Protein AF-A0A015IYZ1-F1 (afdb_monomer_lite)

Structure (mmCIF, N/CA/C/O backbone):
data_AF-A0A015IYZ1-F1
#
_entry.id   AF-A0A015IYZ1-F1
#
loop_
_atom_site.group_PDB
_atom_site.id
_atom_site.type_symbol
_atom_site.label_atom_id
_atom_site.label_alt_id
_atom_site.label_comp_id
_atom_site.label_asym_id
_atom_site.label_entity_id
_atom_site.label_seq_id
_atom_site.pdbx_PDB_ins_code
_atom_site.Cartn_x
_atom_site.Cartn_y
_atom_site.Cartn_z
_atom_site.occupancy
_atom_site.B_iso_or_equiv
_atom_site.auth_seq_id
_atom_site.auth_comp_id
_atom_site.auth_asym_id
_atom_site.auth_atom_id
_atom_site.pdbx_PDB_model_num
ATOM 1 N N . MET A 1 1 ? 4.230 28.504 1.750 1.00 40.19 1 MET A N 1
ATOM 2 C CA . MET A 1 1 ? 3.390 27.403 2.265 1.00 40.19 1 MET A CA 1
ATOM 3 C C . MET A 1 1 ? 3.885 27.097 3.659 1.00 40.19 1 MET A C 1
ATOM 5 O O . MET A 1 1 ? 5.056 26.772 3.807 1.00 40.19 1 MET A O 1
ATOM 9 N N . SER A 1 2 ? 3.082 27.414 4.673 1.00 42.75 2 SER A N 1
ATOM 10 C CA . SER A 1 2 ? 3.498 27.349 6.076 1.00 42.75 2 SER A CA 1
ATOM 11 C C . SER A 1 2 ? 3.577 25.892 6.535 1.00 42.75 2 SER A C 1
ATOM 13 O O . SER A 1 2 ? 2.802 25.055 6.082 1.00 42.75 2 SER A O 1
ATOM 15 N N . HIS A 1 3 ? 4.500 25.590 7.452 1.00 50.03 3 HIS A N 1
ATOM 16 C CA . HIS A 1 3 ? 4.666 24.258 8.051 1.00 50.03 3 HIS A CA 1
ATOM 17 C C . HIS A 1 3 ? 3.359 23.654 8.617 1.00 50.03 3 HIS A C 1
ATOM 19 O O . HIS A 1 3 ? 3.248 22.440 8.716 1.00 50.03 3 HIS A O 1
ATOM 25 N N . HIS A 1 4 ? 2.345 24.479 8.898 1.00 56.34 4 HIS A N 1
ATOM 26 C CA . HIS A 1 4 ? 1.075 24.085 9.508 1.00 56.34 4 HIS A CA 1
ATOM 27 C C . HIS A 1 4 ? 0.141 23.237 8.625 1.00 56.34 4 HIS A C 1
ATOM 29 O O . HIS A 1 4 ? -0.658 22.476 9.165 1.00 56.34 4 HIS A O 1
ATOM 35 N N . GLU A 1 5 ? 0.200 23.333 7.290 1.00 55.66 5 GLU A N 1
ATOM 36 C CA . GLU A 1 5 ? -0.673 22.511 6.425 1.00 55.66 5 GLU A CA 1
ATOM 37 C C . GLU A 1 5 ? -0.266 21.029 6.431 1.00 55.66 5 GLU A C 1
ATOM 39 O O . GLU A 1 5 ? -1.132 20.150 6.422 1.00 55.66 5 GLU A O 1
ATOM 44 N N . ASN A 1 6 ? 1.041 20.747 6.507 1.00 60.59 6 ASN A N 1
ATOM 45 C CA . ASN A 1 6 ? 1.542 19.376 6.633 1.00 60.59 6 ASN A CA 1
ATOM 46 C C . ASN A 1 6 ? 1.123 18.754 7.974 1.00 60.59 6 ASN A C 1
ATOM 48 O O . ASN A 1 6 ? 0.692 17.601 7.999 1.00 60.59 6 ASN A O 1
ATOM 52 N N . ASP A 1 7 ? 1.134 19.539 9.056 1.00 78.19 7 ASP A N 1
ATOM 53 C CA . ASP A 1 7 ? 0.771 19.068 10.396 1.00 78.19 7 ASP A CA 1
ATOM 54 C C . ASP A 1 7 ? -0.686 18.582 10.472 1.00 78.19 7 ASP A C 1
ATOM 56 O O . ASP A 1 7 ? -0.963 17.555 11.090 1.00 78.19 7 ASP A O 1
ATOM 60 N N . ILE A 1 8 ? -1.633 19.269 9.816 1.00 86.19 8 ILE A N 1
ATOM 61 C CA . ILE A 1 8 ? -3.055 18.868 9.826 1.00 86.19 8 ILE A CA 1
ATOM 62 C C . ILE A 1 8 ? -3.239 17.504 9.157 1.00 86.19 8 ILE A C 1
ATOM 64 O O . ILE A 1 8 ? -3.939 16.638 9.691 1.00 86.19 8 ILE A O 1
ATOM 68 N N . LYS A 1 9 ? -2.610 17.298 7.994 1.00 86.62 9 LYS A N 1
ATOM 69 C CA . LYS A 1 9 ? -2.670 16.019 7.280 1.00 86.62 9 LYS A CA 1
ATOM 70 C C . LYS A 1 9 ? -2.108 14.892 8.148 1.00 86.62 9 LYS A C 1
ATOM 72 O O . LYS A 1 9 ? -2.759 13.859 8.297 1.00 86.62 9 LYS A O 1
ATOM 77 N N . GLU A 1 10 ? -0.943 15.105 8.751 1.00 85.81 10 GLU A N 1
ATOM 78 C CA . GLU A 1 10 ? -0.289 14.107 9.602 1.00 85.81 10 GLU A CA 1
ATOM 79 C C . GLU A 1 10 ? -1.108 13.781 10.859 1.00 85.81 10 GLU A C 1
ATOM 81 O O . GLU A 1 10 ? -1.227 12.612 11.234 1.00 85.81 10 GLU A O 1
ATOM 86 N N . ILE A 1 11 ? -1.744 14.784 11.475 1.00 89.44 11 ILE A N 1
ATOM 87 C CA . ILE A 1 11 ? -2.672 14.587 12.599 1.00 89.44 11 ILE A CA 1
ATOM 88 C C . ILE A 1 11 ? -3.839 13.684 12.183 1.00 89.44 11 ILE A C 1
ATOM 90 O O . ILE A 1 11 ? -4.167 12.726 12.889 1.00 89.44 11 ILE A O 1
ATOM 94 N N . LEU A 1 12 ? -4.463 13.964 11.034 1.00 90.44 12 LEU A N 1
ATOM 95 C CA . LEU A 1 12 ? -5.584 13.166 10.531 1.00 90.44 12 LEU A CA 1
ATOM 96 C C . LEU A 1 12 ? -5.158 11.728 10.210 1.00 90.44 12 LEU A C 1
ATOM 98 O O . LEU A 1 12 ? -5.878 10.788 10.553 1.00 90.44 12 LEU A O 1
ATOM 102 N N . GLU A 1 13 ? -3.980 11.536 9.614 1.00 88.38 13 GLU A N 1
ATOM 103 C CA . GLU A 1 13 ? -3.417 10.205 9.366 1.00 88.38 13 GLU A CA 1
ATOM 104 C C . GLU A 1 13 ? -3.152 9.445 10.673 1.00 88.38 13 GLU A C 1
ATOM 106 O O . GLU A 1 13 ? -3.491 8.261 10.776 1.00 88.38 13 GLU A O 1
ATOM 111 N N . ALA A 1 14 ? -2.606 10.107 11.697 1.00 87.38 14 ALA A N 1
ATOM 112 C CA . ALA A 1 14 ? -2.363 9.506 13.006 1.00 87.38 14 ALA A CA 1
ATOM 113 C C . ALA A 1 14 ? -3.666 9.043 13.678 1.00 87.38 14 ALA A C 1
ATOM 115 O O . ALA A 1 14 ? -3.754 7.905 14.160 1.00 87.38 14 ALA A O 1
ATOM 116 N N . ILE A 1 15 ? -4.705 9.883 13.637 1.00 91.00 15 ILE A N 1
ATOM 117 C CA . ILE A 1 15 ? -6.045 9.556 14.145 1.00 91.00 15 ILE A CA 1
ATOM 118 C C . ILE A 1 15 ? -6.659 8.399 13.348 1.00 91.00 15 ILE A C 1
ATOM 120 O O . ILE A 1 15 ? -7.158 7.443 13.944 1.00 91.00 15 ILE A O 1
ATOM 124 N N . GLY A 1 16 ? -6.587 8.430 12.014 1.00 89.75 16 GLY A N 1
ATOM 125 C CA . GLY A 1 16 ? -7.107 7.359 11.159 1.00 89.75 16 GLY A CA 1
ATOM 126 C C . GLY A 1 16 ? -6.469 6.006 11.479 1.00 89.75 16 GLY A C 1
ATOM 127 O O . GLY A 1 16 ? -7.151 4.990 11.629 1.00 89.75 16 GLY A O 1
ATOM 128 N N . HIS A 1 17 ? -5.158 5.993 11.692 1.00 86.94 17 HIS A N 1
ATOM 129 C CA . HIS A 1 17 ? -4.439 4.793 12.091 1.00 86.94 17 HIS A CA 1
ATOM 130 C C . HIS A 1 17 ? -4.787 4.295 13.498 1.00 86.94 17 HIS A C 1
ATOM 132 O O . HIS A 1 17 ? -4.815 3.081 13.720 1.00 86.94 17 HIS A O 1
ATOM 138 N N . TRP A 1 18 ? -5.061 5.201 14.435 1.00 90.19 18 TRP A N 1
ATOM 139 C CA . TRP A 1 18 ? -5.574 4.837 15.754 1.00 90.19 18 TRP A CA 1
ATOM 140 C C . TRP A 1 18 ? -6.969 4.193 15.657 1.00 90.19 18 TRP A C 1
ATOM 142 O O . TRP A 1 18 ? -7.211 3.163 16.292 1.00 90.19 18 TRP A O 1
ATOM 152 N N . ILE A 1 19 ? -7.854 4.713 14.796 1.00 91.38 19 ILE A N 1
ATOM 153 C CA . ILE A 1 19 ? -9.178 4.121 14.525 1.00 91.38 19 ILE A CA 1
ATOM 154 C C . ILE A 1 19 ? -9.037 2.703 13.951 1.00 91.38 19 ILE A C 1
ATOM 156 O O . ILE A 1 19 ? -9.704 1.781 14.424 1.00 91.38 19 ILE A O 1
ATOM 160 N N . LEU A 1 20 ? -8.133 2.492 12.988 1.00 87.94 20 LEU A N 1
ATOM 161 C CA . LEU A 1 20 ? -7.861 1.156 12.437 1.00 87.94 20 LEU A CA 1
ATOM 162 C C . LEU A 1 20 ? -7.383 0.173 13.517 1.00 87.94 20 LEU A C 1
ATOM 164 O O . LEU A 1 20 ? -7.826 -0.972 13.547 1.00 87.94 20 LEU A O 1
ATOM 168 N N . ASN A 1 21 ? -6.539 0.623 14.448 1.00 86.38 21 ASN A N 1
ATOM 169 C CA . ASN A 1 21 ? -6.087 -0.203 15.570 1.00 86.38 21 ASN A CA 1
ATOM 170 C C . ASN A 1 21 ? -7.236 -0.608 16.518 1.00 86.38 21 ASN A C 1
ATOM 172 O O . ASN A 1 21 ? -7.244 -1.715 17.059 1.00 86.38 21 ASN A O 1
ATOM 176 N N . ILE A 1 22 ? -8.241 0.254 16.702 1.00 88.19 22 ILE A N 1
ATOM 177 C CA . ILE A 1 22 ? -9.455 -0.093 17.461 1.00 88.19 22 ILE A CA 1
ATOM 178 C C . ILE A 1 22 ? -10.274 -1.149 16.719 1.00 88.19 22 ILE A C 1
ATOM 180 O O . ILE A 1 22 ? -10.759 -2.090 17.351 1.00 88.19 22 ILE A O 1
ATOM 184 N N . ALA A 1 23 ? -10.402 -1.036 15.394 1.00 85.50 23 ALA A N 1
ATOM 185 C CA . ALA A 1 23 ? -11.120 -2.015 14.578 1.00 85.50 23 ALA A CA 1
ATOM 186 C C . ALA A 1 23 ? -10.510 -3.427 14.677 1.00 85.50 23 ALA A C 1
ATOM 188 O O . ALA A 1 23 ? -11.233 -4.414 14.582 1.00 85.50 23 ALA A O 1
ATOM 189 N N . THR A 1 24 ? -9.207 -3.531 14.955 1.00 80.50 24 THR A N 1
ATOM 190 C CA . THR A 1 24 ? -8.514 -4.810 15.186 1.00 80.50 24 THR A CA 1
ATOM 191 C C . THR A 1 24 ? -8.504 -5.280 16.648 1.00 80.50 24 THR A C 1
ATOM 193 O O . THR A 1 24 ? -8.011 -6.366 16.933 1.00 80.50 24 THR A O 1
ATOM 196 N N . CYS A 1 25 ? -9.008 -4.489 17.602 1.00 78.62 25 CYS A N 1
ATOM 197 C CA . CYS A 1 25 ? -9.015 -4.851 19.022 1.00 78.62 25 CYS A CA 1
ATOM 198 C C . CYS A 1 25 ? -10.137 -5.851 19.354 1.00 78.62 25 CYS A C 1
ATOM 200 O O . CYS A 1 25 ? -11.282 -5.643 18.978 1.00 78.62 25 CYS A O 1
ATOM 202 N N . GLU A 1 26 ? -9.864 -6.871 20.169 1.00 78.88 26 GLU A N 1
ATOM 203 C CA . GLU A 1 26 ? -10.857 -7.893 20.565 1.00 78.88 26 GLU A CA 1
ATOM 204 C C . GLU A 1 26 ? -12.018 -7.351 21.435 1.00 78.88 26 GLU A C 1
ATOM 206 O O . GLU A 1 26 ? -13.015 -8.031 21.685 1.00 78.88 26 GLU A O 1
ATOM 211 N N . LYS A 1 27 ? -11.934 -6.101 21.908 1.00 86.06 27 LYS A N 1
ATOM 212 C CA . LYS A 1 27 ? -12.922 -5.493 22.813 1.00 86.06 27 LYS A CA 1
ATOM 213 C C . LYS A 1 27 ? -14.139 -4.938 22.059 1.00 86.06 27 LYS A C 1
ATOM 215 O O . LYS A 1 27 ? -14.277 -3.723 21.909 1.00 86.06 27 LYS A O 1
ATOM 220 N N . SER A 1 28 ? -15.079 -5.809 21.683 1.00 86.88 28 SER A N 1
ATOM 221 C CA . SER A 1 28 ? -16.292 -5.448 20.913 1.00 86.88 28 SER A CA 1
ATOM 222 C C . SER A 1 28 ? -17.103 -4.275 21.498 1.00 86.88 28 SER A C 1
ATOM 224 O O . SER A 1 28 ? -17.553 -3.393 20.766 1.00 86.88 28 SER A O 1
ATOM 226 N N . MET A 1 29 ? -17.250 -4.193 22.826 1.00 91.75 29 MET A N 1
ATOM 227 C CA . MET A 1 29 ? -17.971 -3.079 23.465 1.00 91.75 29 MET A CA 1
ATOM 228 C C . MET A 1 29 ? -17.258 -1.731 23.299 1.00 91.75 29 MET A C 1
ATOM 230 O O . MET A 1 29 ? -17.909 -0.704 23.110 1.00 91.75 29 MET A O 1
ATOM 234 N N . TRP A 1 30 ? -15.922 -1.730 23.329 1.00 89.62 30 TRP A N 1
ATOM 235 C CA . TRP A 1 30 ? -15.131 -0.524 23.095 1.00 89.62 30 TRP A CA 1
ATOM 236 C C . TRP A 1 30 ? -15.244 -0.064 21.640 1.00 89.62 30 TRP A C 1
ATOM 238 O O . TRP A 1 30 ? -15.484 1.116 21.391 1.00 89.62 30 TRP A O 1
ATOM 248 N N . GLN A 1 31 ? -15.181 -1.003 20.691 1.00 92.69 31 GLN A N 1
ATOM 249 C CA . GLN A 1 31 ? -15.377 -0.722 19.266 1.00 92.69 31 GLN A CA 1
ATOM 250 C C . GLN A 1 31 ? -16.733 -0.063 18.998 1.00 92.69 31 GLN A C 1
ATOM 252 O O . GLN A 1 31 ? -16.792 0.988 18.361 1.00 92.69 31 GLN A O 1
ATOM 257 N N . LYS A 1 32 ? -17.819 -0.627 19.547 1.00 93.25 32 LYS A N 1
ATOM 258 C CA . LYS A 1 32 ? -19.173 -0.062 19.420 1.00 93.25 32 LYS A CA 1
ATOM 259 C C . LYS A 1 32 ? -19.260 1.350 19.998 1.00 93.25 32 LYS A C 1
ATOM 261 O O . LYS A 1 32 ? -19.835 2.232 19.364 1.00 93.25 32 LYS A O 1
ATOM 266 N N . LYS A 1 33 ? -18.666 1.584 21.176 1.00 94.00 33 LYS A N 1
ATOM 267 C CA . LYS A 1 33 ? -18.663 2.908 21.814 1.00 94.00 33 LYS A CA 1
ATOM 268 C C . LYS A 1 33 ? -17.968 3.948 20.935 1.00 94.00 33 LYS A C 1
ATOM 270 O O . LYS A 1 33 ? -18.542 5.012 20.704 1.00 94.00 33 LYS A O 1
ATOM 275 N N . VAL A 1 34 ? -16.774 3.630 20.431 1.00 92.94 34 VAL A N 1
ATOM 276 C CA . VAL A 1 34 ? -16.017 4.517 19.535 1.00 92.94 34 VAL A CA 1
ATOM 277 C C . VAL A 1 34 ? -16.800 4.780 18.250 1.00 92.94 34 VAL A C 1
ATOM 279 O O . VAL A 1 34 ? -16.951 5.937 17.869 1.00 92.94 34 VAL A O 1
ATOM 282 N N . LEU A 1 35 ? -17.369 3.741 17.633 1.00 94.00 35 LEU A N 1
ATOM 283 C CA . LEU A 1 35 ? -18.156 3.876 16.407 1.00 94.00 35 LEU A CA 1
ATOM 284 C C . LEU A 1 35 ? -19.346 4.828 16.587 1.00 94.00 35 LEU A C 1
ATOM 286 O O . LEU A 1 35 ? -19.531 5.713 15.761 1.00 94.00 35 LEU A O 1
ATOM 290 N N . ILE A 1 36 ? -20.110 4.707 17.679 1.00 94.00 36 ILE A N 1
ATOM 291 C CA . ILE A 1 36 ? -21.244 5.607 17.965 1.00 94.00 36 ILE A CA 1
ATOM 292 C C . ILE A 1 36 ? -20.785 7.071 18.051 1.00 94.00 36 ILE A C 1
ATOM 294 O O . ILE A 1 36 ? -21.453 7.960 17.523 1.00 94.00 36 ILE A O 1
ATOM 298 N N . HIS A 1 37 ? -19.641 7.329 18.692 1.00 93.00 37 HIS A N 1
ATOM 299 C CA . HIS A 1 37 ? -19.114 8.691 18.827 1.00 93.00 37 HIS A CA 1
ATOM 300 C C . HIS A 1 37 ? -18.621 9.231 17.479 1.00 93.00 37 HIS A C 1
ATOM 302 O O . HIS A 1 37 ? -18.941 10.364 17.128 1.00 93.00 37 HIS A O 1
ATOM 308 N N . LEU A 1 38 ? -17.909 8.413 16.697 1.00 93.75 38 LEU A N 1
ATOM 309 C CA . LEU A 1 38 ? -17.436 8.794 15.364 1.00 93.75 38 LEU A CA 1
ATOM 310 C C . LEU A 1 38 ? -18.592 9.058 14.398 1.00 93.75 38 LEU A C 1
ATOM 312 O O . LEU A 1 38 ? -18.553 10.054 13.685 1.00 93.75 38 LEU A O 1
ATOM 316 N N . VAL A 1 39 ? -19.637 8.222 14.403 1.00 92.56 39 VAL A N 1
ATOM 317 C CA . VAL A 1 39 ? -20.833 8.433 13.571 1.00 92.56 39 VAL A CA 1
ATOM 318 C C . VAL A 1 39 ? -21.455 9.789 13.877 1.00 92.56 39 VAL A C 1
ATOM 320 O O . VAL A 1 39 ? -21.713 10.545 12.946 1.00 92.56 39 VAL A O 1
ATOM 323 N N . ARG A 1 40 ? -21.617 10.141 15.160 1.00 91.19 40 ARG A N 1
ATOM 324 C CA . ARG A 1 40 ? -22.152 11.451 15.558 1.00 91.19 40 ARG A CA 1
ATOM 325 C C . ARG A 1 40 ? -21.309 12.600 14.997 1.00 91.19 40 ARG A C 1
ATOM 327 O O . ARG A 1 40 ? -21.863 13.479 14.342 1.00 91.19 40 ARG A O 1
ATOM 334 N N . VAL A 1 41 ? -19.989 12.557 15.188 1.00 90.06 41 VAL A N 1
ATOM 335 C CA . VAL A 1 41 ? -19.070 13.593 14.683 1.00 90.06 41 VAL A CA 1
ATOM 336 C C . VAL A 1 41 ? -19.135 13.698 13.156 1.00 90.06 41 VAL A C 1
ATOM 338 O O . VAL A 1 41 ? -19.293 14.791 12.624 1.00 90.06 41 VAL A O 1
ATOM 341 N N . ILE A 1 42 ? -19.093 12.572 12.437 1.00 88.88 42 ILE A N 1
ATOM 342 C CA . ILE A 1 42 ? -19.153 12.548 10.966 1.00 88.88 42 ILE A CA 1
ATOM 343 C C . ILE A 1 42 ? -20.485 13.109 10.459 1.00 88.88 42 ILE A C 1
ATOM 345 O O . ILE A 1 42 ? -20.497 13.888 9.508 1.00 88.88 42 ILE A O 1
ATOM 349 N N . THR A 1 43 ? -21.610 12.743 11.086 1.00 87.62 43 THR A N 1
ATOM 350 C CA . THR A 1 43 ? -22.927 13.269 10.692 1.00 87.62 43 THR A CA 1
ATOM 351 C C . THR A 1 43 ? -23.028 14.777 10.892 1.00 87.62 43 THR A C 1
ATOM 353 O O . THR A 1 43 ? -23.568 15.454 10.023 1.00 87.62 43 THR A O 1
ATOM 356 N N . GLN A 1 44 ? -22.456 15.304 11.977 1.00 85.00 44 GLN A N 1
ATOM 357 C CA . GLN A 1 44 ? -22.433 16.741 12.260 1.00 85.00 44 GLN A CA 1
ATOM 358 C C . GLN A 1 44 ? -21.559 17.496 11.248 1.00 85.00 44 GLN A C 1
ATOM 360 O O . GLN A 1 44 ? -22.038 18.419 10.597 1.00 85.00 44 GLN A O 1
ATOM 365 N N . LEU A 1 45 ? -20.324 17.036 11.015 1.00 84.88 45 LEU A N 1
ATOM 366 C CA . LEU A 1 45 ? -19.415 17.651 10.038 1.00 84.88 45 LEU A CA 1
ATOM 367 C C . LEU A 1 45 ? -19.983 17.624 8.608 1.00 84.88 45 LEU A C 1
ATOM 369 O O . LEU A 1 45 ? -19.800 18.565 7.835 1.00 84.88 45 LEU A O 1
ATOM 373 N N . ASN A 1 46 ? -20.704 16.560 8.241 1.00 80.88 46 ASN A N 1
ATOM 374 C CA . ASN A 1 46 ? -21.372 16.481 6.941 1.00 80.88 46 ASN A CA 1
ATOM 375 C C . ASN A 1 46 ? -22.555 17.456 6.818 1.00 80.88 46 ASN A C 1
ATOM 377 O O . ASN A 1 46 ? -22.799 17.954 5.720 1.00 80.88 46 ASN A O 1
ATOM 381 N N . GLN A 1 47 ? -23.277 17.739 7.908 1.00 82.62 47 GLN A N 1
ATOM 382 C CA . GLN A 1 47 ? -24.344 18.747 7.921 1.00 82.62 47 GLN A CA 1
ATOM 383 C C . GLN A 1 47 ? -23.773 20.162 7.761 1.00 82.62 47 GLN A C 1
ATOM 385 O O . GLN A 1 47 ? -24.264 20.915 6.921 1.00 82.62 47 GLN A O 1
ATOM 390 N N . GLU A 1 48 ? -22.692 20.485 8.478 1.00 74.38 48 GLU A N 1
ATOM 391 C CA . GLU A 1 48 ? -21.983 21.771 8.366 1.00 74.38 48 GLU A CA 1
ATOM 392 C C . GLU A 1 48 ? -21.454 22.017 6.946 1.00 74.38 48 GLU A C 1
ATOM 394 O O . GLU A 1 48 ? -21.568 23.117 6.412 1.00 74.38 48 GLU A O 1
ATOM 399 N N . LYS A 1 49 ? -20.954 20.969 6.280 1.00 72.69 49 LYS A N 1
ATOM 400 C CA . LYS A 1 49 ? -20.494 21.037 4.885 1.00 72.69 49 LYS A CA 1
ATOM 401 C C . LYS A 1 49 ? -21.631 21.259 3.872 1.00 72.69 49 LYS A C 1
ATOM 403 O O . LYS A 1 49 ? -21.372 21.720 2.762 1.00 72.69 49 LYS A O 1
ATOM 408 N N . SER A 1 50 ? -22.870 20.900 4.216 1.00 67.31 50 SER A N 1
ATOM 409 C CA . SER A 1 50 ? -24.015 20.872 3.293 1.00 67.31 50 SER A CA 1
ATOM 410 C C . SER A 1 50 ? -24.830 22.177 3.241 1.00 67.31 50 SER A C 1
ATOM 412 O O . SER A 1 50 ? -25.772 22.236 2.455 1.00 67.31 50 SER A O 1
ATOM 414 N N . ASN A 1 51 ? -24.516 23.207 4.040 1.00 55.94 51 ASN A N 1
ATOM 415 C CA . ASN A 1 51 ? -25.280 24.470 4.135 1.00 55.94 51 ASN A CA 1
ATOM 416 C C . ASN A 1 51 ? -26.795 24.322 4.402 1.00 55.94 51 ASN A C 1
ATOM 418 O O . ASN A 1 51 ? -27.557 25.260 4.175 1.00 55.94 51 ASN A O 1
ATOM 422 N N . ASN A 1 52 ? -27.252 23.183 4.925 1.00 50.88 52 ASN A N 1
ATOM 423 C CA . ASN A 1 52 ? -28.640 23.037 5.346 1.00 50.88 52 ASN A CA 1
ATOM 424 C C . ASN A 1 52 ? -28.731 23.389 6.829 1.00 50.88 52 ASN A C 1
ATOM 426 O O . ASN A 1 52 ? -28.503 22.549 7.699 1.00 50.88 52 ASN A O 1
ATOM 430 N N . THR A 1 53 ? -29.065 24.646 7.108 1.00 50.78 53 THR A N 1
ATOM 431 C CA . THR A 1 53 ? -29.619 25.093 8.387 1.00 50.78 53 THR A CA 1
ATOM 432 C C . THR A 1 53 ? -30.899 24.299 8.661 1.00 50.78 53 THR A C 1
ATOM 434 O O . THR A 1 53 ? -31.987 24.679 8.243 1.00 50.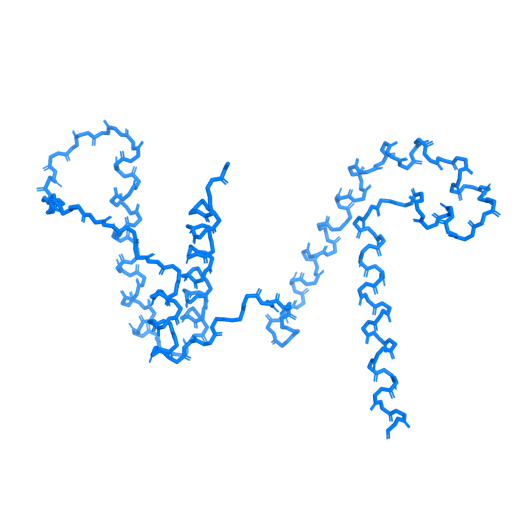78 53 THR A O 1
ATOM 437 N N . SER A 1 54 ? -30.777 23.148 9.323 1.00 45.25 54 SER A N 1
ATOM 438 C CA . SER A 1 54 ? -31.905 22.498 9.989 1.00 45.25 54 SER A CA 1
ATOM 439 C C . SER A 1 54 ? -31.699 22.600 11.494 1.00 45.25 54 SER A C 1
ATOM 441 O O . SER A 1 54 ? -30.647 22.203 11.998 1.00 45.25 54 SER A O 1
ATOM 443 N N . ASP A 1 55 ? -32.709 23.140 12.172 1.00 47.69 55 ASP A N 1
ATOM 444 C CA . ASP A 1 55 ? -32.728 23.631 13.553 1.00 47.69 55 ASP A CA 1
ATOM 445 C C . ASP A 1 55 ? -32.504 22.570 14.645 1.00 47.69 55 ASP A C 1
ATOM 447 O O . ASP A 1 55 ? -33.350 22.335 15.507 1.00 47.69 55 ASP A O 1
ATOM 451 N N . ILE A 1 56 ? -31.322 21.962 14.680 1.00 50.69 56 ILE A N 1
ATOM 452 C CA . ILE A 1 56 ? -30.779 21.388 15.915 1.00 50.69 56 ILE A CA 1
ATOM 453 C C . ILE A 1 56 ? -29.393 21.993 16.126 1.00 50.69 56 ILE A C 1
ATOM 455 O O . ILE A 1 56 ? -28.362 21.328 16.036 1.00 50.69 56 ILE A O 1
ATOM 459 N N . LEU A 1 57 ? -29.380 23.299 16.398 1.00 47.56 57 LEU A N 1
ATOM 460 C CA . LEU A 1 57 ? -28.227 23.980 16.973 1.00 47.56 57 LEU A CA 1
ATOM 461 C C . LEU A 1 57 ? -28.017 23.429 18.390 1.00 47.56 57 LEU A C 1
ATOM 463 O O . LEU A 1 57 ? -28.525 23.974 19.366 1.00 47.56 57 LEU A O 1
ATOM 467 N N . ILE A 1 58 ? -27.266 22.335 18.519 1.00 52.22 58 ILE A N 1
ATOM 468 C CA . ILE A 1 58 ? -26.466 22.164 19.731 1.00 52.22 58 ILE A CA 1
ATOM 469 C C . ILE A 1 58 ? -25.303 23.133 19.533 1.00 52.22 58 ILE A C 1
ATOM 471 O O . ILE A 1 58 ? -24.539 22.922 18.590 1.00 52.22 58 ILE A O 1
ATOM 475 N N . PRO A 1 59 ? -25.184 24.200 20.342 1.00 43.16 59 PRO A N 1
ATOM 476 C CA . PRO A 1 59 ? -24.151 25.195 20.135 1.00 43.16 59 PRO A CA 1
ATOM 477 C C . PRO A 1 59 ? -22.799 24.491 20.140 1.00 43.16 59 PRO A C 1
ATOM 479 O O . PRO A 1 59 ? -22.423 23.865 21.137 1.00 43.16 59 PRO A O 1
ATOM 482 N N . LEU A 1 60 ? -22.063 24.604 19.035 1.00 46.94 60 LEU A N 1
ATOM 483 C CA . LEU A 1 60 ? -20.618 24.584 19.132 1.00 46.94 60 LEU A CA 1
ATOM 484 C C . LEU A 1 60 ? -20.324 25.742 20.081 1.00 46.94 60 LEU A C 1
ATOM 486 O O . LEU A 1 60 ? -20.627 26.891 19.761 1.00 46.94 60 LEU A O 1
ATOM 490 N N . ALA A 1 61 ? -19.878 25.440 21.302 1.00 43.34 61 ALA A N 1
ATOM 491 C CA . ALA A 1 61 ? -19.305 26.480 22.131 1.00 43.34 61 ALA A CA 1
ATOM 492 C C . ALA A 1 61 ? -18.257 27.142 21.241 1.00 43.34 61 ALA A C 1
ATOM 494 O O . ALA A 1 61 ? -17.339 26.454 20.785 1.00 43.34 61 ALA A O 1
ATOM 495 N N . ASP A 1 62 ? -18.490 28.418 20.937 1.00 45.50 62 ASP A N 1
ATOM 496 C CA . ASP A 1 62 ? -17.672 29.281 20.095 1.00 45.50 62 ASP A CA 1
ATOM 497 C C . ASP A 1 62 ? -16.339 29.475 20.820 1.00 45.50 62 ASP A C 1
ATOM 499 O O . ASP A 1 62 ? -16.048 30.450 21.508 1.00 45.50 62 ASP A O 1
ATOM 503 N N . THR A 1 63 ? -15.581 28.396 20.824 1.00 45.78 63 THR A N 1
ATOM 504 C CA . THR A 1 63 ? -14.279 28.275 21.418 1.00 45.78 63 THR A CA 1
ATOM 505 C C . THR A 1 63 ? -13.377 28.459 20.230 1.00 45.78 63 THR A C 1
ATOM 507 O O . THR A 1 63 ? -13.447 27.690 19.273 1.00 45.78 63 THR A O 1
ATOM 510 N N . LYS A 1 64 ? -12.553 29.508 20.281 1.00 48.47 64 LYS A N 1
ATOM 511 C CA . LYS A 1 64 ? -11.316 29.599 19.508 1.00 48.47 64 LYS A CA 1
ATOM 512 C C . LYS A 1 64 ? -10.546 28.301 19.752 1.00 48.47 64 LYS A C 1
ATOM 514 O O . LYS A 1 64 ? -9.761 28.201 20.688 1.00 48.47 64 LYS A O 1
ATOM 519 N N . THR A 1 65 ? -10.877 27.265 19.000 1.00 58.00 65 THR A N 1
ATOM 520 C CA . THR A 1 65 ? -10.320 25.934 19.156 1.00 58.00 65 THR A CA 1
ATOM 521 C C . THR A 1 65 ? -9.099 25.951 18.279 1.00 58.00 65 THR A C 1
ATOM 523 O O . THR A 1 65 ? -9.144 25.659 17.087 1.00 58.00 65 THR A O 1
ATOM 526 N N . GLU A 1 66 ? -8.003 26.420 18.868 1.00 69.62 66 GLU A N 1
ATOM 527 C CA . GLU A 1 66 ? -6.694 26.236 18.272 1.00 69.62 66 GLU A CA 1
ATOM 528 C C . GLU A 1 66 ? -6.519 24.740 18.008 1.00 69.62 66 GLU A C 1
ATOM 530 O O . GLU A 1 66 ? -6.701 23.907 18.902 1.00 69.62 66 GLU A O 1
ATOM 535 N N . ILE A 1 67 ? -6.239 24.401 16.749 1.00 76.50 67 ILE A N 1
ATOM 536 C CA . ILE A 1 67 ? -5.984 23.024 16.341 1.00 76.50 67 ILE A CA 1
ATOM 537 C C . ILE A 1 67 ? -4.802 22.531 17.186 1.00 76.50 67 ILE A C 1
ATOM 539 O O . ILE A 1 67 ? -3.746 23.172 17.164 1.00 76.50 67 ILE A O 1
ATOM 543 N N . PRO A 1 68 ? -4.948 21.427 17.945 1.00 82.56 68 PRO A N 1
ATOM 544 C CA . PRO A 1 68 ? -3.846 20.895 18.730 1.00 82.56 68 PRO A CA 1
ATOM 545 C C . PRO A 1 68 ? -2.642 20.628 17.830 1.00 82.56 68 PRO A C 1
ATOM 547 O O . PRO A 1 68 ? -2.796 20.090 16.734 1.00 82.56 68 PRO A O 1
ATOM 550 N N . SER A 1 69 ? -1.440 20.973 18.291 1.00 86.62 69 SER A N 1
ATOM 551 C CA . SER A 1 69 ? -0.233 20.689 17.517 1.00 86.62 69 SER A CA 1
ATOM 552 C C . SER A 1 69 ? -0.043 19.182 17.333 1.00 86.62 69 SER A C 1
ATOM 554 O O . SER A 1 69 ? -0.450 18.378 18.181 1.00 86.62 69 SER A O 1
ATOM 556 N N . LEU A 1 70 ? 0.634 18.790 16.250 1.00 85.50 70 LEU A N 1
ATOM 557 C CA . LEU A 1 70 ? 0.947 17.388 15.969 1.00 85.50 70 LEU A CA 1
ATOM 558 C C . LEU A 1 70 ? 1.624 16.715 17.170 1.00 85.50 70 LEU A C 1
ATOM 560 O O . LEU A 1 70 ? 1.241 15.619 17.568 1.00 85.50 70 LEU A O 1
ATOM 564 N N . PHE A 1 71 ? 2.560 17.410 17.816 1.00 84.50 71 PHE A N 1
ATOM 565 C CA . PHE A 1 71 ? 3.242 16.924 19.012 1.00 84.50 71 PHE A CA 1
ATOM 566 C C . PHE A 1 71 ? 2.277 16.559 20.152 1.00 84.50 71 PHE A C 1
ATOM 568 O O . PHE A 1 71 ? 2.415 15.494 20.755 1.00 84.50 71 PHE A O 1
ATOM 575 N N . ILE A 1 72 ? 1.268 17.398 20.422 1.00 87.81 72 ILE A N 1
ATOM 576 C CA . ILE A 1 72 ? 0.259 17.126 21.457 1.00 87.81 72 ILE A CA 1
ATOM 577 C C . ILE A 1 72 ? -0.540 15.868 21.102 1.00 87.81 72 ILE A C 1
ATOM 579 O O . ILE A 1 72 ? -0.740 15.004 21.957 1.00 87.81 72 ILE A O 1
ATOM 583 N N . ILE A 1 73 ? -0.951 15.729 19.839 1.00 90.00 73 ILE A N 1
ATOM 584 C CA . ILE A 1 73 ? -1.682 14.544 19.371 1.00 90.00 73 ILE A CA 1
ATOM 585 C C . ILE A 1 73 ? -0.832 13.278 19.516 1.00 90.00 73 ILE A C 1
ATOM 587 O O . ILE A 1 73 ? -1.316 12.274 20.041 1.00 90.00 73 ILE A O 1
ATOM 591 N N . LEU A 1 74 ? 0.444 13.320 19.127 1.00 86.25 74 LEU A N 1
ATOM 592 C CA . LEU A 1 74 ? 1.354 12.180 19.263 1.00 86.25 74 LEU A CA 1
ATOM 593 C C . LEU A 1 74 ? 1.555 11.769 20.729 1.00 86.25 74 LEU A C 1
ATOM 595 O O . LEU A 1 74 ? 1.553 10.573 21.029 1.00 86.25 74 LEU A O 1
ATOM 599 N N . ILE A 1 75 ? 1.650 12.732 21.655 1.00 86.50 75 ILE A N 1
ATOM 600 C CA . ILE A 1 75 ? 1.702 12.444 23.098 1.00 86.50 75 ILE A CA 1
ATOM 601 C C . ILE A 1 75 ? 0.417 11.759 23.567 1.00 86.50 75 ILE A C 1
ATOM 603 O O . ILE A 1 75 ? 0.492 10.746 24.263 1.00 86.50 75 ILE A O 1
ATOM 607 N N . ILE A 1 76 ? -0.758 12.271 23.184 1.00 90.12 76 ILE A N 1
ATOM 608 C CA . ILE A 1 76 ? -2.047 11.665 23.555 1.00 90.12 76 ILE A CA 1
ATOM 609 C C . ILE A 1 76 ? -2.103 10.211 23.073 1.00 90.12 76 ILE A C 1
ATOM 611 O O . ILE A 1 76 ? -2.424 9.312 23.851 1.00 90.12 76 ILE A O 1
ATOM 615 N N . LEU A 1 77 ? -1.729 9.958 21.818 1.00 89.62 77 LEU A N 1
ATOM 616 C CA . LEU A 1 77 ? -1.696 8.611 21.250 1.00 89.62 77 LEU A CA 1
ATOM 617 C C . LEU A 1 77 ? -0.737 7.681 22.011 1.00 89.62 77 LEU A C 1
ATOM 619 O O . LEU A 1 77 ? -1.111 6.553 22.349 1.00 89.62 77 LEU A O 1
ATOM 623 N N . ALA A 1 78 ? 0.456 8.167 22.362 1.00 84.81 78 ALA A N 1
ATOM 624 C CA . ALA A 1 78 ? 1.423 7.409 23.152 1.00 84.81 78 ALA A CA 1
ATOM 625 C C . ALA A 1 78 ? 0.890 7.069 24.557 1.00 84.81 78 ALA A C 1
ATOM 627 O O . ALA A 1 78 ? 1.019 5.927 25.006 1.00 84.81 78 ALA A O 1
ATOM 628 N N . LEU A 1 79 ? 0.219 8.015 25.227 1.00 88.69 79 LEU A N 1
ATOM 629 C CA . LEU A 1 79 ? -0.440 7.790 26.523 1.00 88.69 79 LEU A CA 1
ATOM 630 C C . LEU A 1 79 ? -1.559 6.744 26.428 1.00 88.69 79 LEU A C 1
ATOM 632 O O . LEU A 1 79 ? -1.760 5.953 27.351 1.00 88.69 79 LEU A O 1
ATOM 636 N N . MET A 1 80 ? -2.237 6.668 25.281 1.00 86.25 80 MET A N 1
ATOM 637 C CA . MET A 1 80 ? -3.213 5.617 24.968 1.00 86.25 80 MET A CA 1
ATOM 638 C C . MET A 1 80 ? -2.566 4.271 24.595 1.00 86.25 80 MET A C 1
ATOM 640 O O . MET A 1 80 ? -3.273 3.339 24.206 1.00 86.25 80 MET A O 1
ATOM 644 N N . LYS A 1 81 ? -1.238 4.146 24.731 1.00 84.88 81 LYS A N 1
ATOM 645 C CA . LYS A 1 81 ? -0.427 2.981 24.340 1.00 84.88 81 LYS A CA 1
ATOM 646 C C . LYS A 1 81 ? -0.511 2.657 22.845 1.00 84.88 81 LYS A C 1
ATOM 648 O O . LYS A 1 81 ? -0.312 1.511 22.446 1.00 84.88 81 LYS A O 1
ATOM 653 N N . PHE A 1 82 ? -0.791 3.660 22.014 1.00 82.62 82 PHE A N 1
ATOM 654 C CA . PHE A 1 82 ? -0.740 3.549 20.563 1.00 82.62 82 PHE A CA 1
ATOM 655 C C . PHE A 1 82 ? 0.544 4.200 20.050 1.00 82.62 82 PHE A C 1
ATOM 657 O O . PHE A 1 82 ? 0.666 5.421 20.008 1.00 82.62 82 PHE A O 1
ATOM 664 N N . ASN A 1 83 ? 1.516 3.373 19.663 1.00 74.44 83 ASN A N 1
ATOM 665 C CA . ASN A 1 83 ? 2.748 3.874 19.069 1.00 74.44 83 ASN A CA 1
ATOM 666 C C . ASN A 1 83 ? 2.513 4.178 17.582 1.00 74.44 83 ASN A C 1
ATOM 668 O O . ASN A 1 83 ? 2.554 3.278 16.736 1.00 74.44 83 ASN A O 1
ATOM 672 N N . TYR A 1 84 ? 2.212 5.440 17.277 1.00 74.94 84 TYR A N 1
ATOM 673 C CA . TYR A 1 84 ? 2.116 5.909 15.903 1.00 74.94 84 TYR A CA 1
ATOM 674 C C . TYR A 1 84 ? 3.520 6.062 15.319 1.00 74.94 84 TYR A C 1
ATOM 676 O O . TYR A 1 84 ? 4.224 7.023 15.611 1.00 74.94 84 TYR A O 1
ATOM 684 N N . ASN A 1 85 ? 3.926 5.098 14.496 1.00 68.19 85 ASN A N 1
ATOM 685 C CA . ASN A 1 85 ? 5.130 5.231 13.693 1.00 68.19 85 ASN A CA 1
ATOM 686 C C . ASN A 1 85 ? 4.757 5.820 12.324 1.00 68.19 85 ASN A C 1
ATOM 688 O O . ASN A 1 85 ? 4.020 5.178 11.573 1.00 68.19 85 ASN A O 1
ATOM 692 N N . LEU A 1 86 ? 5.255 7.024 12.026 1.00 57.19 86 LEU A N 1
ATOM 693 C CA . LEU A 1 86 ? 5.133 7.679 10.715 1.00 57.19 86 LEU A CA 1
ATOM 694 C C . LEU A 1 86 ? 5.796 6.842 9.612 1.00 57.19 86 LEU A C 1
ATOM 696 O O . LEU A 1 86 ? 5.300 6.793 8.489 1.00 57.19 86 LEU A O 1
ATOM 700 N N . ASP A 1 87 ? 6.835 6.075 9.954 1.00 55.94 87 ASP A N 1
ATOM 701 C CA . ASP A 1 87 ? 7.558 5.194 9.034 1.00 55.94 87 ASP A CA 1
ATOM 702 C C . ASP A 1 87 ? 6.809 3.883 8.770 1.00 55.94 87 ASP A C 1
ATOM 704 O O . ASP A 1 87 ? 7.423 2.810 8.728 1.00 55.94 87 ASP A O 1
ATOM 708 N N . LYS A 1 88 ? 5.477 3.924 8.641 1.00 54.88 88 LYS A N 1
ATOM 709 C CA . LYS A 1 88 ? 4.624 2.746 8.445 1.00 54.88 88 LYS A CA 1
ATOM 710 C C . LYS A 1 88 ? 4.965 2.016 7.148 1.00 54.88 88 LYS A C 1
ATOM 712 O O . LYS A 1 88 ? 4.279 2.096 6.134 1.00 54.88 88 LYS A O 1
ATOM 717 N N . LYS A 1 89 ? 6.004 1.190 7.216 1.00 56.94 89 LYS A N 1
ATOM 718 C CA . LYS A 1 89 ? 6.171 0.039 6.346 1.00 56.94 89 LYS A CA 1
ATOM 719 C C . LYS A 1 89 ? 4.935 -0.829 6.536 1.00 56.94 89 LYS A C 1
ATOM 721 O O . LYS A 1 89 ? 4.534 -1.103 7.670 1.00 56.94 89 LYS A O 1
ATOM 726 N N . LEU A 1 90 ? 4.342 -1.254 5.423 1.00 62.59 90 LEU A N 1
ATOM 727 C CA . LEU A 1 90 ? 3.345 -2.322 5.396 1.00 62.59 90 LEU A CA 1
ATOM 728 C C . LEU A 1 90 ? 3.815 -3.443 6.327 1.00 62.59 90 LEU A C 1
ATOM 730 O O . LEU A 1 90 ? 4.878 -4.019 6.105 1.00 62.59 90 LEU A O 1
ATOM 734 N N . ASN A 1 91 ? 3.061 -3.716 7.395 1.00 67.75 91 ASN A N 1
ATOM 735 C CA . ASN A 1 91 ? 3.374 -4.826 8.284 1.00 67.75 91 ASN A CA 1
ATOM 736 C C . ASN A 1 91 ? 2.891 -6.114 7.608 1.00 67.75 91 ASN A C 1
ATOM 738 O O . ASN A 1 91 ? 1.674 -6.306 7.523 1.00 67.75 91 ASN A O 1
ATOM 742 N N . PRO A 1 92 ? 3.789 -7.019 7.174 1.00 68.44 92 PRO A N 1
ATOM 743 C CA . PRO A 1 92 ? 3.388 -8.218 6.444 1.00 68.44 92 PRO A CA 1
ATOM 744 C C . PRO A 1 92 ? 2.448 -9.119 7.250 1.00 68.44 92 PRO A C 1
ATOM 746 O O . PRO A 1 92 ? 1.637 -9.830 6.669 1.00 68.44 92 PRO A O 1
ATOM 749 N N . LYS A 1 93 ? 2.511 -9.057 8.590 1.00 71.69 93 LYS A N 1
ATOM 750 C CA . LYS A 1 93 ? 1.662 -9.854 9.492 1.00 71.69 93 LYS A CA 1
ATOM 751 C C . LYS A 1 93 ? 0.183 -9.463 9.450 1.00 71.69 93 LYS A C 1
ATOM 753 O O . LYS A 1 93 ? -0.654 -10.244 9.883 1.00 71.69 93 LYS A O 1
ATOM 758 N N . ASN A 1 94 ? -0.126 -8.269 8.947 1.00 73.50 94 ASN A N 1
ATOM 759 C CA . ASN A 1 94 ? -1.488 -7.742 8.877 1.00 73.50 94 ASN A CA 1
ATOM 760 C C . ASN A 1 94 ? -2.089 -7.867 7.467 1.00 73.50 94 ASN A C 1
ATOM 762 O O . ASN A 1 94 ? -3.202 -7.399 7.240 1.00 73.50 94 ASN A O 1
ATOM 766 N N . LEU A 1 95 ? -1.351 -8.447 6.514 1.00 81.75 95 LEU A N 1
ATOM 767 C CA . LEU A 1 95 ? -1.789 -8.596 5.130 1.00 81.75 95 LEU A CA 1
ATOM 768 C C . LEU A 1 95 ? -2.467 -9.948 4.921 1.00 81.75 95 LEU A C 1
ATOM 770 O O . LEU A 1 95 ? -1.970 -10.991 5.338 1.00 81.75 95 LEU A O 1
ATOM 774 N N . THR A 1 96 ? -3.601 -9.921 4.229 1.00 84.88 96 THR A N 1
ATOM 775 C CA . THR A 1 96 ? -4.339 -11.112 3.796 1.00 84.88 96 THR A CA 1
ATOM 776 C C . THR A 1 96 ? -4.032 -11.427 2.328 1.00 84.88 96 THR A C 1
ATOM 778 O O . THR A 1 96 ? -3.624 -10.525 1.589 1.00 84.88 96 THR A O 1
ATOM 781 N N . PRO A 1 97 ? -4.292 -12.659 1.841 1.00 89.19 97 PRO A N 1
ATOM 782 C CA . PRO A 1 97 ? -4.188 -12.987 0.415 1.00 89.19 97 PRO A CA 1
ATOM 783 C C . PRO A 1 97 ? -4.932 -12.002 -0.501 1.00 89.19 97 PRO A C 1
ATOM 785 O O . PRO A 1 97 ? -4.432 -11.652 -1.568 1.00 89.19 97 PRO A O 1
ATOM 788 N N . LYS A 1 98 ? -6.086 -11.487 -0.053 1.00 89.00 98 LYS A N 1
ATOM 789 C CA . LYS A 1 98 ? -6.866 -10.490 -0.793 1.00 89.00 98 LYS A CA 1
ATOM 790 C C . LYS A 1 98 ? -6.100 -9.179 -0.984 1.00 89.00 98 LYS A C 1
ATOM 792 O O . LYS A 1 98 ? -6.137 -8.620 -2.071 1.00 89.00 98 LYS A O 1
ATOM 797 N N . ASN A 1 99 ? -5.351 -8.726 0.022 1.00 89.06 99 ASN A N 1
ATOM 798 C CA . ASN A 1 99 ? -4.564 -7.496 -0.093 1.00 89.06 99 ASN A CA 1
ATOM 799 C C . ASN A 1 99 ? -3.453 -7.620 -1.143 1.00 89.06 99 ASN A C 1
ATOM 801 O O . ASN A 1 99 ? -3.180 -6.662 -1.859 1.00 89.06 99 ASN A O 1
ATOM 805 N N . PHE A 1 100 ? -2.831 -8.797 -1.268 1.00 88.81 100 PHE A N 1
ATOM 806 C CA . PHE A 1 100 ? -1.835 -9.039 -2.315 1.00 88.81 100 PHE A CA 1
ATOM 807 C C . PHE A 1 100 ? -2.463 -9.061 -3.711 1.00 88.81 100 PHE A C 1
ATOM 809 O O . PHE A 1 100 ? -1.868 -8.539 -4.652 1.00 88.81 100 PHE A O 1
ATOM 816 N N . PHE A 1 101 ? -3.670 -9.620 -3.842 1.00 91.06 101 PHE A N 1
ATOM 817 C CA . PHE A 1 101 ? -4.422 -9.581 -5.094 1.00 91.06 101 PHE A CA 1
ATOM 818 C C . PHE A 1 101 ? -4.781 -8.143 -5.493 1.00 91.06 101 PHE A C 1
ATOM 820 O O . PHE A 1 101 ? -4.466 -7.725 -6.602 1.00 91.06 101 PHE A O 1
ATOM 827 N N . GLU A 1 102 ? -5.361 -7.369 -4.570 1.00 92.94 102 GLU A N 1
ATOM 828 C CA . GLU A 1 102 ? -5.714 -5.956 -4.780 1.00 92.94 102 GLU A CA 1
ATOM 829 C C . GLU A 1 102 ? -4.477 -5.117 -5.146 1.00 92.94 102 GLU A C 1
ATOM 831 O O . GLU A 1 102 ? -4.527 -4.281 -6.048 1.00 92.94 102 GLU A O 1
ATOM 836 N N . PHE A 1 103 ? -3.333 -5.377 -4.502 1.00 92.06 103 PHE A N 1
ATOM 837 C CA . PHE A 1 103 ? -2.065 -4.748 -4.871 1.00 92.06 103 PHE A CA 1
ATOM 838 C C . PHE A 1 103 ? -1.638 -5.105 -6.304 1.00 92.06 103 PHE A C 1
ATOM 840 O O . PHE A 1 103 ? -1.248 -4.221 -7.068 1.00 92.06 103 PHE A O 1
ATOM 847 N N . GLY A 1 104 ? -1.731 -6.383 -6.685 1.00 93.81 104 GLY A N 1
ATOM 848 C CA . GLY A 1 104 ? -1.424 -6.839 -8.042 1.00 93.81 104 GLY A CA 1
ATOM 849 C C . GLY A 1 104 ? -2.324 -6.194 -9.099 1.00 93.81 104 GLY A C 1
ATOM 850 O O . GLY A 1 104 ? -1.836 -5.753 -10.139 1.00 93.81 104 GLY A O 1
ATOM 851 N N . GLU A 1 105 ? -3.618 -6.064 -8.808 1.00 97.00 105 GLU A N 1
ATOM 852 C CA . GLU A 1 105 ? -4.584 -5.378 -9.668 1.00 97.00 105 GLU A CA 1
ATOM 853 C C . GLU A 1 105 ? -4.245 -3.886 -9.826 1.00 97.00 105 GLU A C 1
ATOM 855 O O . GLU A 1 105 ? -4.206 -3.365 -10.945 1.00 97.00 105 GLU A O 1
ATOM 860 N N . ALA A 1 106 ? -3.922 -3.196 -8.729 1.00 94.75 106 ALA A N 1
ATOM 861 C CA . ALA A 1 106 ? -3.511 -1.793 -8.762 1.00 94.75 106 ALA A CA 1
ATOM 862 C C . ALA A 1 106 ? -2.210 -1.579 -9.559 1.00 94.75 106 ALA A C 1
ATOM 864 O O . ALA A 1 106 ? -2.096 -0.616 -10.329 1.00 94.75 106 ALA A O 1
ATOM 865 N N . LEU A 1 107 ? -1.242 -2.490 -9.421 1.00 94.62 107 LEU A N 1
ATOM 866 C CA . LEU A 1 107 ? 0.015 -2.454 -10.170 1.00 94.62 107 LEU A CA 1
ATOM 867 C C . LEU A 1 107 ? -0.220 -2.665 -11.674 1.00 94.62 107 LEU A C 1
ATOM 869 O O . LEU A 1 107 ? 0.345 -1.938 -12.499 1.00 94.62 107 LEU A O 1
ATOM 873 N N . ALA A 1 108 ? -1.088 -3.612 -12.039 1.00 94.25 108 ALA A N 1
ATOM 874 C CA . ALA A 1 108 ? -1.454 -3.867 -13.429 1.00 94.25 108 ALA A CA 1
ATOM 875 C C . ALA A 1 108 ? -2.135 -2.646 -14.066 1.00 94.25 108 ALA A C 1
ATOM 877 O O . ALA A 1 108 ? -1.706 -2.192 -15.128 1.00 94.25 108 ALA A O 1
ATOM 878 N N . HIS A 1 109 ? -3.130 -2.054 -13.397 1.00 94.56 109 HIS A N 1
ATOM 879 C CA . HIS A 1 109 ? -3.799 -0.846 -13.889 1.00 94.56 109 HIS A CA 1
ATOM 880 C C . HIS A 1 109 ? -2.831 0.329 -14.050 1.00 94.56 109 HIS A C 1
ATOM 882 O O . HIS A 1 109 ? -2.832 0.985 -15.092 1.00 94.56 109 HIS A O 1
ATOM 888 N N . SER A 1 110 ? -1.951 0.549 -13.070 1.00 92.62 110 SER A N 1
ATOM 889 C CA . SER A 1 110 ? -0.915 1.587 -13.153 1.00 92.62 110 SER A CA 1
ATOM 890 C C . SER A 1 110 ? 0.003 1.381 -14.362 1.00 92.62 110 SER A C 1
ATOM 892 O O . SER A 1 110 ? 0.317 2.328 -15.079 1.00 92.62 110 SER A O 1
ATOM 894 N N . THR A 1 111 ? 0.380 0.132 -14.641 1.00 89.19 111 THR A N 1
ATOM 895 C CA . THR A 1 111 ? 1.207 -0.222 -15.806 1.00 89.19 111 THR A CA 1
ATOM 896 C C . THR A 1 111 ? 0.469 0.021 -17.125 1.00 89.19 111 THR A C 1
ATOM 898 O O . THR A 1 111 ? 1.048 0.545 -18.077 1.00 89.19 111 THR A O 1
ATOM 901 N N . ILE A 1 112 ? -0.822 -0.320 -17.191 1.00 90.88 112 ILE A N 1
ATOM 902 C CA . ILE A 1 112 ? -1.667 -0.081 -18.371 1.00 90.88 112 ILE A CA 1
ATOM 903 C C . ILE A 1 112 ? -1.795 1.420 -18.653 1.00 90.88 112 ILE A C 1
ATOM 905 O O . ILE A 1 112 ? -1.712 1.831 -19.811 1.00 90.88 112 ILE A O 1
ATOM 909 N N . LEU A 1 113 ? -1.961 2.246 -17.618 1.00 91.75 113 LEU A N 1
ATOM 910 C CA . LEU A 1 113 ? -2.021 3.704 -17.762 1.00 91.75 113 LEU A CA 1
ATOM 911 C C . LEU A 1 113 ? -0.690 4.282 -18.267 1.00 91.75 113 LEU A C 1
ATOM 913 O O . LEU A 1 113 ? -0.688 5.162 -19.128 1.00 91.75 113 LEU A O 1
ATOM 917 N N . ALA A 1 114 ? 0.437 3.711 -17.836 1.00 90.19 114 ALA A N 1
ATOM 918 C CA . ALA A 1 114 ? 1.773 4.078 -18.308 1.00 90.19 114 ALA A CA 1
ATOM 919 C C . ALA A 1 114 ? 2.100 3.578 -19.735 1.00 90.19 114 ALA A C 1
ATOM 921 O O . ALA A 1 114 ? 3.206 3.777 -20.238 1.00 90.19 114 ALA A O 1
ATOM 922 N N . LYS A 1 115 ? 1.145 2.967 -20.453 1.00 89.00 115 LYS A N 1
ATOM 923 C CA . LYS A 1 115 ? 1.335 2.475 -21.831 1.00 89.00 115 LYS A CA 1
ATOM 924 C C . LYS A 1 115 ? 1.857 3.542 -22.794 1.00 89.00 115 LYS A C 1
ATOM 926 O O . LYS A 1 115 ? 2.578 3.208 -23.733 1.00 89.00 115 LYS A O 1
ATOM 931 N N . ASN A 1 116 ? 1.484 4.806 -22.605 1.00 87.75 116 ASN A N 1
ATOM 932 C CA . ASN A 1 116 ? 1.980 5.887 -23.456 1.00 87.75 116 ASN A CA 1
ATOM 933 C C . ASN A 1 116 ? 3.467 6.184 -23.198 1.00 87.75 116 ASN A C 1
ATOM 935 O O . ASN A 1 116 ? 4.201 6.371 -24.163 1.00 87.75 116 ASN A O 1
ATOM 939 N N . GLU A 1 117 ? 3.928 6.128 -21.946 1.00 86.69 117 GLU A N 1
ATOM 940 C CA . GLU A 1 117 ? 5.355 6.237 -21.594 1.00 86.69 117 GLU A CA 1
ATOM 941 C C . GLU A 1 117 ? 6.154 5.078 -22.200 1.00 86.69 117 GLU A C 1
ATOM 943 O O . GLU A 1 117 ? 7.168 5.292 -22.860 1.00 86.69 117 GLU A O 1
ATOM 948 N N . LEU A 1 118 ? 5.628 3.852 -22.100 1.00 88.69 118 LEU A N 1
ATOM 949 C CA . LEU A 1 118 ? 6.232 2.670 -22.724 1.00 88.69 118 LEU A CA 1
ATOM 950 C C . LEU A 1 118 ? 6.359 2.808 -24.249 1.00 88.69 118 LEU A C 1
ATOM 952 O O . LEU A 1 118 ? 7.349 2.377 -24.837 1.00 88.69 118 LEU A O 1
ATOM 956 N N . LYS A 1 119 ? 5.373 3.426 -24.912 1.00 90.81 119 LYS A N 1
ATOM 957 C CA . LYS A 1 119 ? 5.453 3.711 -26.353 1.00 90.81 119 LYS A CA 1
ATOM 958 C C . LYS A 1 119 ? 6.516 4.758 -26.676 1.00 90.81 119 LYS A C 1
ATOM 960 O O . LYS A 1 119 ? 7.203 4.602 -27.683 1.00 90.81 119 LYS A O 1
ATOM 965 N N . LEU A 1 120 ? 6.642 5.804 -25.857 1.00 91.31 120 LEU A N 1
ATOM 966 C CA . LEU A 1 120 ? 7.666 6.840 -26.030 1.00 91.31 120 LEU A CA 1
ATOM 967 C C . LEU A 1 120 ? 9.073 6.249 -25.888 1.00 91.31 120 LEU A C 1
ATOM 969 O O . LEU A 1 120 ? 9.943 6.539 -26.706 1.00 91.31 120 LEU A O 1
ATOM 973 N N . HIS A 1 121 ? 9.271 5.353 -24.920 1.00 91.62 121 HIS A N 1
ATOM 974 C CA . HIS A 1 121 ? 10.561 4.711 -24.657 1.00 91.62 121 HIS A CA 1
ATOM 975 C C . HIS A 1 121 ? 10.779 3.404 -25.429 1.00 91.62 121 HIS A C 1
ATOM 977 O O . HIS A 1 121 ? 11.725 2.674 -25.146 1.00 91.62 121 HIS A O 1
ATOM 983 N N . LYS A 1 122 ? 9.944 3.095 -26.432 1.00 93.19 122 LYS A N 1
ATOM 984 C CA . LYS A 1 122 ? 9.985 1.816 -27.160 1.00 93.19 122 LYS A CA 1
ATOM 985 C C . LYS A 1 122 ? 11.392 1.443 -27.643 1.00 93.19 122 LYS A C 1
ATOM 987 O O . LYS A 1 122 ? 11.811 0.307 -27.466 1.00 93.19 122 LYS A O 1
ATOM 992 N N . LYS A 1 123 ? 12.130 2.398 -28.222 1.00 92.62 123 LYS A N 1
ATOM 993 C CA . LYS A 1 123 ? 13.494 2.156 -28.721 1.00 92.62 123 LYS A CA 1
ATOM 994 C C . LYS A 1 123 ? 14.458 1.759 -27.601 1.00 92.62 123 LYS A C 1
ATOM 996 O O . LYS A 1 123 ? 15.172 0.778 -27.757 1.00 92.62 123 LYS A O 1
ATOM 1001 N N . SER A 1 124 ? 14.434 2.483 -26.484 1.00 92.81 124 SER A N 1
ATOM 1002 C CA . SER A 1 124 ? 15.271 2.205 -25.311 1.00 92.81 124 SER A CA 1
ATOM 1003 C C . SER A 1 124 ? 14.861 0.920 -24.583 1.00 92.81 124 SER A C 1
ATOM 1005 O O . SER A 1 124 ? 15.682 0.308 -23.914 1.00 92.81 124 SER A O 1
ATOM 1007 N N . LEU A 1 125 ? 13.618 0.455 -24.748 1.00 91.25 125 LEU A N 1
ATOM 1008 C CA . LEU A 1 125 ? 13.170 -0.847 -24.245 1.00 91.2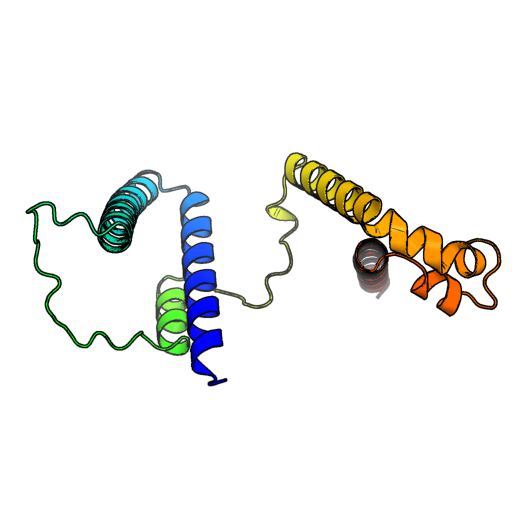5 125 LEU A CA 1
ATOM 1009 C C . LEU A 1 125 ? 13.573 -2.013 -25.165 1.00 91.25 125 LEU A C 1
ATOM 1011 O O . LEU A 1 125 ? 13.899 -3.088 -24.676 1.00 91.25 125 LEU A O 1
ATOM 1015 N N . GLU A 1 126 ? 13.546 -1.832 -26.486 1.00 94.19 126 GLU A N 1
ATOM 1016 C CA . GLU A 1 126 ? 13.878 -2.896 -27.450 1.00 94.19 126 GLU A CA 1
ATOM 1017 C C . GLU A 1 126 ? 15.389 -3.041 -27.682 1.00 94.19 126 GLU A C 1
ATOM 1019 O O . GLU A 1 126 ? 15.874 -4.149 -27.903 1.00 94.19 126 GLU A O 1
ATOM 1024 N N . SER A 1 127 ? 16.131 -1.932 -27.643 1.00 94.75 127 SER A N 1
ATOM 1025 C CA . SER A 1 127 ? 17.573 -1.890 -27.902 1.00 94.75 127 SER A CA 1
ATOM 1026 C C . SER A 1 127 ? 18.271 -0.834 -27.025 1.00 94.75 127 SER A C 1
ATOM 1028 O O . SER A 1 127 ? 18.788 0.153 -27.559 1.00 94.75 127 SER A O 1
ATOM 1030 N N . PRO A 1 128 ? 18.288 -1.017 -25.692 1.00 94.88 128 PRO A N 1
ATOM 1031 C CA . PRO A 1 128 ? 18.995 -0.126 -24.773 1.00 94.88 128 PRO A CA 1
ATOM 1032 C C . PRO A 1 128 ? 20.507 -0.117 -25.025 1.00 94.88 128 PRO A C 1
ATOM 1034 O O . PRO A 1 128 ? 21.098 -1.135 -25.392 1.00 94.88 128 PRO A O 1
ATOM 1037 N N . ILE A 1 129 ? 21.150 1.015 -24.749 1.00 95.62 129 ILE A N 1
ATOM 1038 C CA . ILE A 1 129 ? 22.608 1.183 -24.813 1.00 95.62 129 ILE A CA 1
ATOM 1039 C C . ILE A 1 129 ? 23.258 0.733 -23.490 1.00 95.62 129 ILE A C 1
ATOM 1041 O O . ILE A 1 129 ? 24.424 0.335 -23.473 1.00 95.62 129 ILE A O 1
ATOM 1045 N N . SER A 1 130 ? 22.509 0.744 -22.380 1.00 96.31 130 SER A N 1
ATOM 1046 C CA . SER A 1 130 ? 22.943 0.210 -21.084 1.00 96.31 130 SER A CA 1
ATOM 1047 C C . SER A 1 130 ? 21.787 -0.358 -20.254 1.00 96.31 130 SER A C 1
ATOM 1049 O O . SER A 1 130 ? 20.609 -0.134 -20.541 1.00 96.31 130 SER A O 1
ATOM 1051 N N . ILE A 1 131 ? 22.116 -1.084 -19.181 1.00 91.94 131 ILE A N 1
ATOM 1052 C CA . ILE A 1 131 ? 21.103 -1.623 -18.265 1.00 91.94 131 ILE A CA 1
ATOM 1053 C C . ILE A 1 131 ? 20.392 -0.514 -17.478 1.00 91.94 131 ILE A C 1
ATOM 1055 O O . ILE A 1 131 ? 19.207 -0.636 -17.175 1.00 91.94 131 ILE A O 1
ATOM 1059 N N . GLU A 1 132 ? 21.085 0.589 -17.195 1.00 93.44 132 GLU A N 1
ATOM 1060 C CA . GLU A 1 132 ? 20.527 1.770 -16.535 1.00 93.44 132 GLU A CA 1
ATOM 1061 C C . GLU A 1 132 ? 19.503 2.469 -17.430 1.00 93.44 132 GLU A C 1
ATOM 1063 O O . GLU A 1 132 ? 18.441 2.854 -16.944 1.00 93.44 132 GLU A O 1
ATOM 1068 N N . GLU A 1 133 ? 19.784 2.587 -18.733 1.00 93.38 133 GLU A N 1
ATOM 1069 C CA . GLU A 1 133 ? 18.828 3.135 -19.702 1.00 93.38 133 GLU A CA 1
ATOM 1070 C C . GLU A 1 133 ? 17.589 2.241 -19.815 1.00 93.38 133 GLU A C 1
ATOM 1072 O O . GLU A 1 133 ? 16.457 2.732 -19.757 1.00 93.38 133 GLU A O 1
ATOM 1077 N N . TYR A 1 134 ? 17.794 0.923 -19.915 1.00 92.56 134 TYR A N 1
ATOM 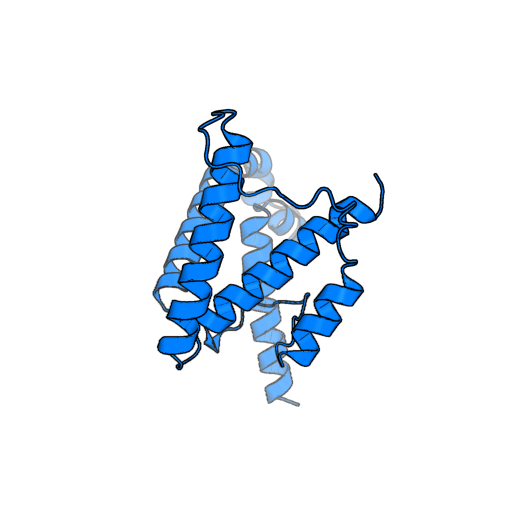1078 C CA . TYR A 1 134 ? 16.698 -0.043 -19.947 1.00 92.56 134 TYR A CA 1
ATOM 1079 C C . TYR A 1 134 ? 15.810 0.085 -18.706 1.00 92.56 134 TYR A C 1
ATOM 1081 O O . TYR A 1 134 ? 14.591 0.197 -18.812 1.00 92.56 134 TYR A O 1
ATOM 1089 N N . HIS A 1 135 ? 16.427 0.139 -17.525 1.00 91.25 135 HIS A N 1
ATOM 1090 C CA . HIS A 1 135 ? 15.734 0.291 -16.251 1.00 91.25 135 HIS A CA 1
ATOM 1091 C C . HIS A 1 135 ? 14.986 1.631 -16.143 1.00 91.25 135 HIS A C 1
ATOM 1093 O O . HIS A 1 135 ? 13.826 1.650 -15.734 1.00 91.25 135 HIS A O 1
ATOM 1099 N N . ALA A 1 136 ? 15.609 2.745 -16.543 1.00 90.81 136 ALA A N 1
ATOM 1100 C CA . ALA A 1 136 ? 14.993 4.076 -16.520 1.00 90.81 136 ALA A CA 1
ATOM 1101 C C . ALA A 1 136 ? 13.830 4.229 -17.517 1.00 90.81 136 ALA A C 1
ATOM 1103 O O . ALA A 1 136 ? 12.987 5.108 -17.349 1.00 90.81 136 ALA A O 1
ATOM 1104 N N . SER A 1 137 ? 13.770 3.368 -18.535 1.00 92.38 137 SER A N 1
ATOM 1105 C CA . SER A 1 137 ? 12.714 3.374 -19.551 1.00 92.38 137 SER A CA 1
ATOM 1106 C C . SER A 1 137 ? 11.394 2.757 -19.070 1.00 92.38 137 SER A C 1
ATOM 1108 O O . SER A 1 137 ? 10.358 2.968 -19.709 1.00 92.38 137 SER A O 1
ATOM 1110 N N . PH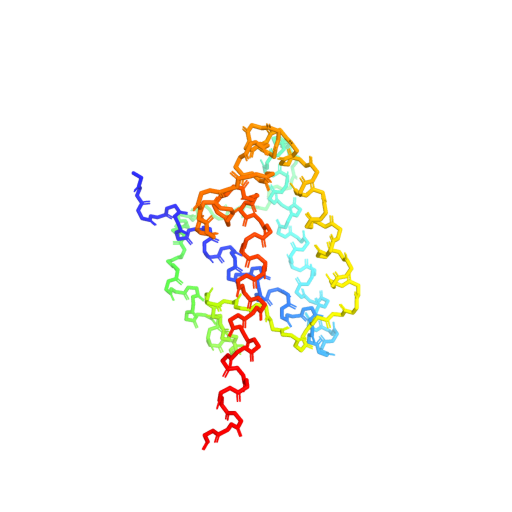E A 1 138 ? 11.403 2.008 -17.959 1.00 92.00 138 PHE A N 1
ATOM 1111 C CA . PHE A 1 138 ? 10.193 1.420 -17.380 1.00 92.00 138 PHE A CA 1
ATOM 1112 C C . PHE A 1 138 ? 9.369 2.429 -16.566 1.00 92.00 138 PHE A C 1
ATOM 1114 O O . PHE A 1 138 ? 9.925 3.320 -15.924 1.00 92.00 138 PHE A O 1
ATOM 1121 N N . PRO A 1 139 ? 8.038 2.233 -16.493 1.00 92.12 139 PRO A N 1
ATOM 1122 C CA . PRO A 1 139 ? 7.172 2.967 -15.587 1.00 92.12 139 PRO A CA 1
ATOM 1123 C C . PRO A 1 139 ? 7.671 2.888 -14.147 1.00 92.12 139 PRO A C 1
ATOM 1125 O O . PRO A 1 139 ? 7.981 1.806 -13.632 1.00 92.12 139 PRO A O 1
ATOM 1128 N N . LEU A 1 140 ? 7.673 4.036 -13.470 1.00 90.56 140 LEU A N 1
ATOM 1129 C CA . LEU A 1 140 ? 8.217 4.167 -12.119 1.00 90.56 140 LEU A CA 1
ATOM 1130 C C . LEU A 1 140 ? 7.569 3.194 -11.121 1.00 90.56 140 LEU A C 1
ATOM 1132 O O . LEU A 1 140 ? 8.249 2.678 -10.237 1.00 90.56 140 LEU A O 1
ATOM 1136 N N . CYS A 1 141 ? 6.274 2.899 -11.272 1.00 90.44 141 CYS A N 1
ATOM 1137 C CA . CYS A 1 141 ? 5.560 1.964 -10.400 1.00 90.44 141 CYS A CA 1
ATOM 1138 C C . CYS A 1 141 ? 6.154 0.544 -10.430 1.00 90.44 141 CYS A C 1
ATOM 1140 O O . CYS A 1 141 ? 6.298 -0.078 -9.377 1.00 90.44 141 CYS A O 1
ATOM 1142 N N . LEU A 1 142 ? 6.561 0.054 -11.606 1.00 91.62 142 LEU A N 1
ATOM 1143 C CA . LEU A 1 142 ? 7.195 -1.257 -11.764 1.00 91.62 142 LEU A CA 1
ATOM 1144 C C . LEU A 1 142 ? 8.612 -1.254 -11.201 1.00 91.62 142 LEU A C 1
ATOM 1146 O O . LEU A 1 142 ? 8.979 -2.160 -10.453 1.00 91.62 142 LEU A O 1
ATOM 1150 N N . VAL A 1 143 ? 9.382 -0.212 -11.518 1.00 92.81 143 VAL A N 1
ATOM 1151 C CA . VAL A 1 143 ? 10.746 -0.027 -11.010 1.00 92.81 143 VAL A CA 1
ATOM 1152 C C . VAL A 1 143 ? 10.763 -0.059 -9.481 1.00 92.81 143 VAL A C 1
ATOM 1154 O O . VAL A 1 143 ? 11.510 -0.827 -8.879 1.00 92.81 143 VAL A O 1
ATOM 1157 N N . GLN A 1 144 ? 9.893 0.723 -8.839 1.00 92.31 144 GLN A N 1
ATOM 1158 C CA . GLN A 1 144 ? 9.810 0.783 -7.379 1.00 92.31 144 GLN A CA 1
ATOM 1159 C C . GLN A 1 144 ? 9.348 -0.545 -6.767 1.00 92.31 144 GLN A C 1
ATOM 1161 O O . GLN A 1 144 ? 9.894 -0.968 -5.747 1.00 92.31 144 GLN A O 1
ATOM 1166 N N . PHE A 1 145 ? 8.393 -1.235 -7.402 1.00 93.50 145 PHE A N 1
ATOM 1167 C CA . PHE A 1 145 ? 7.952 -2.555 -6.954 1.00 93.50 145 PHE A CA 1
ATOM 1168 C C . PHE A 1 145 ? 9.104 -3.570 -6.945 1.00 93.50 145 PHE A C 1
ATOM 1170 O O . PHE A 1 145 ? 9.369 -4.193 -5.913 1.00 93.50 145 PHE A O 1
ATOM 1177 N N . TYR A 1 146 ? 9.813 -3.716 -8.069 1.00 93.00 146 TYR A N 1
ATOM 1178 C CA . TYR A 1 146 ? 10.911 -4.676 -8.167 1.00 93.00 146 TYR A CA 1
ATOM 1179 C C . TYR A 1 146 ? 12.091 -4.296 -7.272 1.00 93.00 146 TYR A C 1
ATOM 1181 O O . TYR A 1 146 ? 12.640 -5.179 -6.615 1.00 93.00 146 TYR A O 1
ATOM 1189 N N . ASN A 1 147 ? 12.434 -3.008 -7.166 1.00 92.69 147 ASN A N 1
ATOM 1190 C CA . ASN A 1 147 ? 13.482 -2.547 -6.254 1.00 92.69 147 ASN A CA 1
ATOM 1191 C C . ASN A 1 147 ? 13.151 -2.899 -4.802 1.00 92.69 147 ASN A C 1
ATOM 1193 O O . ASN A 1 147 ? 13.958 -3.545 -4.134 1.00 92.69 147 ASN A O 1
ATOM 1197 N N . GLY A 1 148 ? 11.943 -2.572 -4.334 1.00 91.12 148 GLY A N 1
ATOM 1198 C CA . GLY A 1 148 ? 11.514 -2.897 -2.974 1.00 91.12 148 GLY A CA 1
ATOM 1199 C C . GLY A 1 148 ? 11.511 -4.404 -2.693 1.00 91.12 148 GLY A C 1
ATOM 1200 O O . GLY A 1 148 ? 11.958 -4.832 -1.624 1.00 91.12 148 GLY A O 1
ATOM 1201 N N . LEU A 1 149 ? 11.064 -5.219 -3.656 1.00 93.38 149 LEU A N 1
ATOM 1202 C CA . LEU A 1 149 ? 11.066 -6.680 -3.546 1.00 93.38 149 LEU A CA 1
ATOM 1203 C C . LEU A 1 149 ? 12.495 -7.240 -3.468 1.00 93.38 149 LEU A C 1
ATOM 1205 O O . LEU A 1 149 ? 12.835 -7.946 -2.515 1.00 93.38 149 LEU A O 1
ATOM 1209 N N . LEU A 1 150 ? 13.335 -6.914 -4.452 1.00 94.12 150 LEU A N 1
ATOM 1210 C CA . LEU A 1 150 ? 14.699 -7.434 -4.573 1.00 94.12 150 LEU A CA 1
ATOM 1211 C C . LEU A 1 150 ? 15.583 -6.981 -3.414 1.00 94.12 150 LEU A C 1
ATOM 1213 O O . LEU A 1 150 ? 16.286 -7.801 -2.822 1.00 94.12 150 LEU A O 1
ATOM 1217 N N . GLU A 1 151 ? 15.516 -5.703 -3.043 1.00 92.88 151 GLU A N 1
ATOM 1218 C CA . GLU A 1 151 ? 16.287 -5.154 -1.931 1.00 92.88 151 GLU A CA 1
ATOM 1219 C C . GLU A 1 151 ? 15.911 -5.835 -0.608 1.00 92.88 151 GLU A C 1
ATOM 1221 O O . GLU A 1 151 ? 16.789 -6.200 0.179 1.00 92.88 151 GLU A O 1
ATOM 1226 N N . THR A 1 152 ? 14.615 -6.071 -0.375 1.00 89.69 152 THR A N 1
ATOM 1227 C CA . THR A 1 152 ? 14.132 -6.756 0.832 1.00 89.69 152 THR A CA 1
ATOM 1228 C C . THR A 1 152 ? 14.607 -8.205 0.879 1.00 89.69 152 THR A C 1
ATOM 1230 O O . THR A 1 152 ? 15.116 -8.648 1.915 1.00 89.69 152 THR A O 1
ATOM 1233 N N . LEU A 1 153 ? 14.495 -8.941 -0.232 1.00 92.62 153 LEU A N 1
ATOM 1234 C CA . LEU A 1 153 ? 14.970 -10.324 -0.330 1.00 92.62 153 LEU A CA 1
ATOM 1235 C C . LEU A 1 153 ? 16.485 -10.412 -0.116 1.00 92.62 153 LEU A C 1
ATOM 1237 O O . LEU A 1 153 ? 16.950 -11.226 0.685 1.00 92.62 153 LEU A O 1
ATOM 1241 N N . TYR A 1 154 ? 17.250 -9.537 -0.768 1.00 92.38 154 TYR A N 1
ATOM 1242 C CA . TYR A 1 154 ? 18.706 -9.502 -0.657 1.00 92.38 154 TYR A CA 1
ATOM 1243 C C . TYR A 1 154 ? 19.166 -9.186 0.771 1.00 92.38 154 TYR A C 1
ATOM 1245 O O . TYR A 1 154 ? 19.964 -9.931 1.347 1.00 92.38 154 TYR A O 1
ATOM 1253 N N . LYS A 1 155 ? 18.614 -8.128 1.384 1.00 90.50 155 LYS A N 1
ATOM 1254 C CA . LYS A 1 155 ? 18.913 -7.756 2.778 1.00 90.50 155 LYS A CA 1
ATOM 1255 C C . LYS A 1 155 ? 18.557 -8.872 3.756 1.00 90.50 155 LYS A C 1
ATOM 1257 O O . LYS A 1 155 ? 19.287 -9.088 4.719 1.00 90.50 155 LYS A O 1
ATOM 1262 N N . THR A 1 156 ? 17.454 -9.579 3.518 1.00 88.19 156 THR A N 1
ATOM 1263 C CA . THR A 1 156 ? 17.027 -10.695 4.374 1.00 88.19 156 THR A CA 1
ATOM 1264 C C . THR A 1 156 ? 17.966 -11.887 4.234 1.00 88.19 156 THR A C 1
ATOM 1266 O O . THR A 1 156 ? 18.404 -12.424 5.244 1.00 88.19 156 THR A O 1
ATOM 1269 N N . LYS A 1 157 ? 18.347 -12.254 3.003 1.00 88.06 157 LYS A N 1
ATOM 1270 C CA . LYS A 1 157 ? 19.329 -13.318 2.751 1.00 88.06 157 LYS A CA 1
ATOM 1271 C C . LYS A 1 157 ? 20.670 -13.018 3.421 1.00 88.06 157 LYS A C 1
ATOM 1273 O O . LYS A 1 157 ? 21.230 -13.900 4.058 1.00 88.06 157 LYS A O 1
ATOM 1278 N N . LYS A 1 158 ? 21.167 -11.781 3.308 1.00 85.75 158 LYS A N 1
ATOM 1279 C CA . LYS A 1 158 ? 22.436 -11.375 3.929 1.00 85.75 158 LYS A CA 1
ATOM 1280 C C . LYS A 1 158 ? 22.412 -11.546 5.454 1.00 85.75 158 LYS A C 1
ATOM 1282 O O . LYS A 1 158 ? 23.321 -12.149 5.999 1.00 85.75 158 LYS A O 1
ATOM 1287 N N . LYS A 1 159 ? 21.328 -11.126 6.118 1.00 78.81 159 LYS A N 1
ATOM 1288 C CA . LYS A 1 159 ? 21.135 -11.290 7.574 1.00 78.81 159 LYS A CA 1
ATOM 1289 C C . LYS A 1 159 ? 21.093 -12.741 8.074 1.00 78.81 159 LYS A C 1
ATOM 1291 O O . LYS A 1 159 ? 21.124 -12.938 9.276 1.00 78.81 159 LYS A O 1
ATOM 1296 N N . ILE A 1 160 ? 20.898 -13.721 7.192 1.00 67.19 160 ILE A N 1
ATOM 1297 C CA . ILE A 1 160 ? 20.868 -15.150 7.548 1.00 67.19 160 ILE A CA 1
ATOM 1298 C C . ILE A 1 160 ? 22.267 -15.780 7.421 1.00 67.19 160 ILE A C 1
ATOM 1300 O O . ILE A 1 160 ? 22.511 -16.841 7.986 1.00 67.19 160 ILE A O 1
A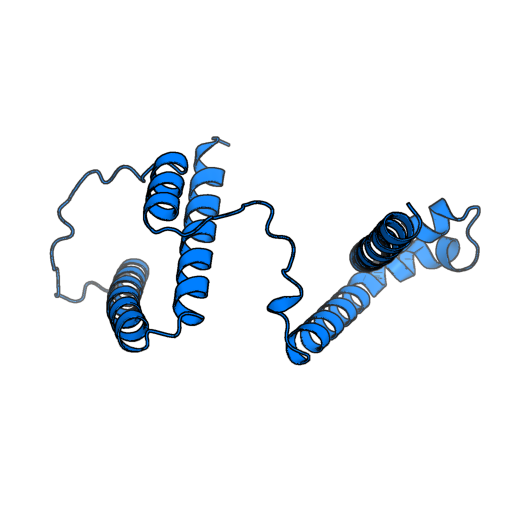TOM 1304 N N . ILE A 1 161 ? 23.159 -15.162 6.640 1.00 59.12 161 ILE A N 1
ATOM 1305 C CA . ILE A 1 161 ? 24.504 -15.677 6.341 1.00 59.12 161 ILE A CA 1
ATOM 1306 C C . ILE A 1 161 ? 25.558 -15.097 7.303 1.00 59.12 161 ILE A C 1
ATOM 1308 O O . ILE A 1 161 ? 26.574 -15.752 7.525 1.00 59.12 161 ILE A O 1
ATOM 1312 N N . ASP A 1 162 ? 25.302 -13.915 7.867 1.00 47.19 162 ASP A N 1
ATOM 1313 C CA . ASP A 1 162 ? 26.065 -13.312 8.973 1.00 47.19 162 ASP A CA 1
ATOM 1314 C C . ASP A 1 162 ? 25.534 -13.798 10.337 1.00 47.19 162 ASP A C 1
ATOM 1316 O O . ASP A 1 162 ? 26.359 -14.027 11.251 1.00 47.19 162 ASP A O 1
#

Foldseek 3Di:
DDPVVVQVVLLVVLVVVVLVVLVVDPPPVVNVVVVVVVVVVVVVVVCVVVPDPDPPCPDPPPDPPDDDTSVVSCVVCVVVVHNDDPPDDPDPVPDDPVNVVVVVVVLVVQQVVCVVLCVVCVCCCVPNPDPVSNLVSGDPSVSVVVCVVVVVVVVVVVVVVD

Secondary structure (DSSP, 8-state):
--THHHHHHHHHHHHHHHHHHHHTSS-HHHHHHHHHHHHHHHHHHHHHHTT---S----------PPPPHHHHHHHHHHTT----SS----GGG--HHHHHHHHHHHHHHHHHTHHHHHHTHHHHHS-SSHHHHHHTS-HHHHHHHHHHHHHHHHHHHHHH-

pLDDT: mean 81.52, std 15.37, range [40.19, 97.0]

Radius of gyr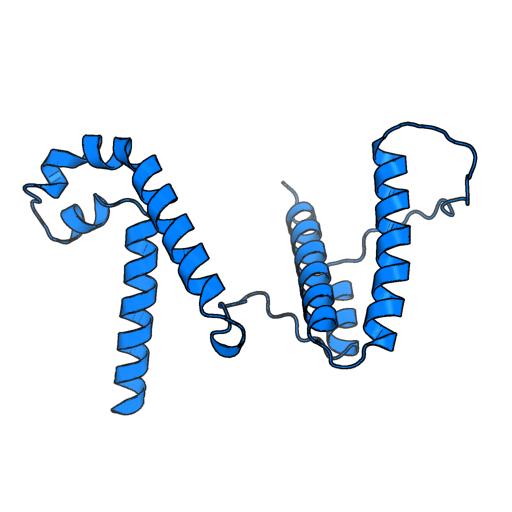ation: 23.36 Å; chains: 1; bounding box: 59×45×55 Å

Sequence (162 aa):
MSHHENDIKEILEAIGHWILNIATCEKSMWQKKVLIHLVRVITQLNQEKSNNTSDILIPLADTKTEIPSLFIILIILALMKFNYNLDKKLNPKNLTPKNFFEFGEALAHSTILAKNELKLHKKSLESPISIEEYHASFPLCLVQFYNGLLETLYKTKKKIID

Organism: Rhizophagus irregularis (strain DAOM 197198w) (NCBI:txid1432141)